Protein AF-A0A5S9MKU6-F1 (afdb_monomer_lite)

Organism: Bacillus safensis (NCBI:txid561879)

Secondary structure (DSSP, 8-state):
---------TTS--PPP-----SSTTSSHHHHHHHHHHHHHHTT---------TT-HHHHHTT--GGG-SS-GGGG-

Foldseek 3Di:
DDDPPPPDDPPNDDDDDDQQDDPDPPPCSLVCLLVVQVVCVVVPDDGDRADPDPVCCNCVVVPHDPVNDPDHPVVPD

Structure (mmCIF, N/CA/C/O backbone):
data_AF-A0A5S9MKU6-F1
#
_entry.id   AF-A0A5S9MKU6-F1
#
loop_
_atom_site.group_PDB
_atom_site.id
_atom_site.type_symbol
_atom_site.label_atom_id
_atom_site.label_alt_id
_atom_site.label_comp_id
_atom_site.label_asym_id
_atom_site.label_entity_id
_atom_site.label_seq_id
_atom_site.pdbx_PDB_ins_code
_atom_site.Cartn_x
_atom_site.Cartn_y
_atom_site.Cartn_z
_atom_site.occupancy
_atom_site.B_iso_or_equiv
_atom_site.auth_seq_id
_atom_site.auth_comp_id
_atom_site.auth_asym_id
_atom_site.auth_atom_id
_atom_site.pdbx_PDB_model_num
ATOM 1 N N . MET A 1 1 ? -37.000 -11.515 8.146 1.00 41.91 1 MET A N 1
ATOM 2 C CA . MET A 1 1 ? -35.875 -11.952 7.298 1.00 41.91 1 MET A CA 1
ATOM 3 C C . MET A 1 1 ? -36.000 -11.183 5.990 1.00 41.91 1 MET A C 1
ATOM 5 O O . MET A 1 1 ? -36.806 -11.572 5.167 1.00 41.91 1 MET A O 1
ATOM 9 N N . ASN A 1 2 ? -35.372 -10.008 5.870 1.00 35.56 2 ASN A N 1
ATOM 10 C CA . ASN A 1 2 ? -35.449 -9.190 4.652 1.00 35.56 2 ASN A CA 1
ATOM 11 C C . ASN A 1 2 ? -34.035 -8.783 4.249 1.00 35.56 2 ASN A C 1
ATOM 13 O O . ASN A 1 2 ? -33.407 -7.935 4.884 1.00 35.56 2 ASN A O 1
ATOM 17 N N . GLU A 1 3 ? -33.553 -9.431 3.197 1.00 47.06 3 GLU A N 1
ATOM 18 C CA . GLU A 1 3 ? -32.301 -9.149 2.516 1.00 47.06 3 GLU A CA 1
ATOM 19 C C . GLU A 1 3 ? -32.419 -7.819 1.761 1.00 47.06 3 GLU A C 1
ATOM 21 O O . GLU A 1 3 ? -32.866 -7.754 0.617 1.00 47.06 3 GLU A O 1
ATOM 26 N N . LYS A 1 4 ? -32.000 -6.717 2.390 1.00 46.12 4 LYS A N 1
ATOM 27 C CA . LYS A 1 4 ? -31.561 -5.546 1.626 1.00 46.12 4 LYS A CA 1
ATOM 28 C C . LYS A 1 4 ? -30.171 -5.858 1.080 1.00 46.12 4 LYS A C 1
ATOM 30 O O . LYS A 1 4 ? -29.166 -5.538 1.709 1.00 46.12 4 LYS A O 1
ATOM 35 N N . LEU A 1 5 ? -30.119 -6.475 -0.099 1.00 48.41 5 LEU A N 1
ATOM 36 C CA . LEU A 1 5 ? -28.942 -6.417 -0.963 1.00 48.41 5 LEU A CA 1
ATOM 37 C C . LEU A 1 5 ? -28.694 -4.944 -1.312 1.00 48.41 5 LEU A C 1
ATOM 39 O O . LEU A 1 5 ? -29.322 -4.373 -2.205 1.00 48.41 5 LEU A O 1
ATOM 43 N N . VAL A 1 6 ? -27.801 -4.303 -0.562 1.00 57.06 6 VAL A N 1
ATOM 44 C CA . VAL A 1 6 ? -27.321 -2.955 -0.862 1.00 57.06 6 VAL A CA 1
ATOM 45 C C . VAL A 1 6 ? -26.437 -3.059 -2.106 1.00 57.06 6 VAL A C 1
ATOM 47 O O . VAL A 1 6 ? -25.264 -3.413 -2.020 1.00 57.06 6 VAL A O 1
ATOM 50 N N . LYS A 1 7 ? -27.002 -2.772 -3.283 1.00 57.66 7 LYS A N 1
ATOM 51 C CA . LYS A 1 7 ? -26.225 -2.522 -4.503 1.00 57.66 7 LYS A CA 1
ATOM 52 C C . LYS A 1 7 ? -25.500 -1.184 -4.341 1.00 57.66 7 LYS A C 1
ATOM 54 O O . LYS A 1 7 ? -26.057 -0.143 -4.671 1.00 57.66 7 LYS A O 1
ATOM 59 N N . LEU A 1 8 ? -24.290 -1.215 -3.789 1.00 52.84 8 LEU A N 1
ATOM 60 C CA . LEU A 1 8 ? -23.387 -0.064 -3.772 1.00 52.84 8 LEU A CA 1
ATOM 61 C C . LEU A 1 8 ? -22.959 0.246 -5.212 1.00 52.84 8 LEU A C 1
ATOM 63 O O . LEU A 1 8 ? -22.407 -0.626 -5.886 1.00 52.84 8 LEU A O 1
ATOM 67 N N . LYS A 1 9 ? -23.221 1.461 -5.700 1.00 57.44 9 LYS A N 1
ATOM 68 C CA . LYS A 1 9 ? -22.693 1.938 -6.983 1.00 57.44 9 LYS A CA 1
ATOM 69 C C . LYS A 1 9 ? -21.256 2.427 -6.796 1.00 57.44 9 LYS A C 1
ATOM 71 O O . LYS A 1 9 ? -20.883 2.920 -5.730 1.00 57.44 9 LYS A O 1
ATOM 76 N N . VAL A 1 10 ? -20.448 2.334 -7.852 1.00 51.94 10 VAL A N 1
ATOM 77 C CA . VAL A 1 10 ? -19.170 3.058 -7.939 1.00 51.94 10 VAL A CA 1
ATOM 78 C C . VAL A 1 10 ? -19.478 4.552 -7.771 1.00 51.94 10 VAL A C 1
ATOM 80 O O . VAL A 1 10 ? -20.191 5.123 -8.591 1.00 51.94 10 VAL A O 1
ATOM 83 N N . GLY A 1 11 ? -19.015 5.145 -6.666 1.00 54.84 11 GLY A N 1
ATOM 84 C CA . GLY A 1 11 ? -19.328 6.522 -6.254 1.00 54.84 11 GLY A CA 1
ATOM 85 C C . GLY A 1 11 ? -20.054 6.645 -4.907 1.00 54.84 11 GLY A C 1
ATOM 86 O O . GLY A 1 11 ? -19.924 7.674 -4.251 1.00 54.84 11 GLY A O 1
ATOM 87 N N . ASP A 1 12 ? -20.732 5.594 -4.434 1.00 63.12 12 ASP A N 1
ATOM 88 C CA . ASP A 1 12 ? -21.497 5.637 -3.172 1.00 63.12 12 ASP A CA 1
ATOM 89 C C . ASP A 1 12 ? -20.607 5.484 -1.921 1.00 63.12 12 ASP A C 1
ATOM 91 O O . ASP A 1 12 ? -21.025 5.785 -0.803 1.00 63.12 12 ASP A O 1
ATOM 95 N N . ILE A 1 13 ? -19.358 5.032 -2.093 1.00 60.34 13 ILE A N 1
ATOM 96 C CA . ILE A 1 13 ? -18.332 4.993 -1.044 1.00 60.34 13 ILE A CA 1
ATOM 97 C C . ILE A 1 13 ? -17.163 5.856 -1.502 1.00 60.34 13 ILE A C 1
ATOM 99 O O . ILE A 1 13 ? -16.235 5.371 -2.146 1.00 60.34 13 ILE A O 1
ATOM 103 N N . VAL A 1 14 ? -17.183 7.136 -1.143 1.00 64.56 14 VAL A N 1
ATOM 104 C CA . VAL A 1 14 ? -15.988 7.976 -1.253 1.00 64.56 14 VAL A CA 1
ATOM 105 C C . VAL A 1 14 ? -15.276 7.936 0.094 1.00 64.56 14 VAL A C 1
ATOM 107 O O . VAL A 1 14 ? -15.623 8.651 1.033 1.00 64.56 14 VAL A O 1
ATOM 110 N N . GLY A 1 15 ? -14.304 7.031 0.219 1.00 80.00 15 GLY A N 1
ATOM 111 C CA . GLY A 1 15 ? -13.343 7.080 1.319 1.00 80.00 15 GLY A CA 1
ATOM 112 C C . GLY A 1 15 ? -12.478 8.341 1.221 1.00 80.00 15 GLY A C 1
ATOM 113 O O . GLY A 1 15 ? -12.296 8.899 0.140 1.00 80.00 15 GLY A O 1
ATOM 114 N N . LYS A 1 16 ? -11.919 8.805 2.344 1.00 91.50 16 LYS A N 1
ATOM 115 C CA . LYS A 1 16 ? -10.951 9.910 2.322 1.00 91.50 16 LYS A CA 1
ATOM 116 C C . LYS A 1 16 ? -9.679 9.459 1.593 1.00 91.50 16 LYS A C 1
ATOM 118 O O . LYS A 1 16 ? -9.020 8.531 2.052 1.00 91.50 16 LYS A O 1
ATOM 123 N N . ILE A 1 17 ? -9.331 10.131 0.496 1.00 94.06 17 ILE A N 1
ATOM 124 C CA . ILE A 1 17 ? -8.110 9.859 -0.275 1.00 94.06 17 ILE A CA 1
ATOM 125 C C . ILE A 1 17 ? -6.942 10.617 0.362 1.00 94.06 17 ILE A C 1
ATOM 127 O O . ILE A 1 17 ? -7.030 1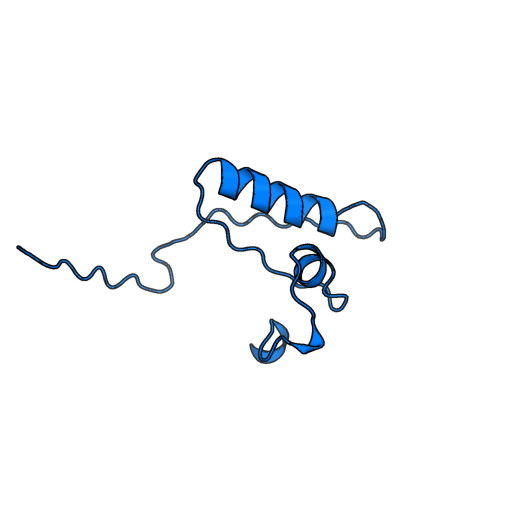1.823 0.595 1.00 94.06 17 ILE A O 1
ATOM 131 N N . ILE A 1 18 ? -5.850 9.908 0.653 1.00 95.50 18 ILE A N 1
ATOM 132 C CA . ILE A 1 18 ? -4.619 10.471 1.219 1.00 95.50 18 ILE A CA 1
ATOM 133 C C . ILE A 1 18 ? -3.461 10.062 0.310 1.00 95.50 18 ILE A C 1
ATOM 135 O O . ILE A 1 18 ? -3.162 8.878 0.191 1.00 95.50 18 ILE A O 1
ATOM 139 N N . ALA A 1 19 ? -2.808 11.040 -0.319 1.00 96.25 19 ALA A N 1
ATOM 140 C CA . ALA A 1 19 ? -1.632 10.814 -1.154 1.00 96.25 19 ALA A CA 1
ATOM 141 C C . ALA A 1 19 ? -0.357 11.176 -0.381 1.00 96.25 19 ALA A C 1
ATOM 143 O O . ALA A 1 19 ? -0.184 12.321 0.038 1.00 96.25 19 ALA A O 1
ATOM 144 N N . ILE A 1 20 ? 0.546 10.209 -0.207 1.00 96.25 20 ILE A N 1
ATOM 145 C CA . ILE A 1 20 ? 1.857 10.431 0.411 1.00 96.25 20 ILE A CA 1
ATOM 146 C C . ILE A 1 20 ? 2.885 10.654 -0.696 1.00 96.25 20 ILE A C 1
ATOM 148 O O . ILE A 1 20 ? 3.336 9.716 -1.349 1.00 96.25 20 ILE A O 1
ATOM 152 N N . THR A 1 21 ? 3.258 11.914 -0.913 1.00 94.50 21 THR A N 1
ATOM 153 C CA . THR A 1 21 ? 4.156 12.315 -2.002 1.00 94.50 21 THR A CA 1
ATOM 154 C C . THR A 1 21 ? 5.329 13.151 -1.503 1.00 94.50 21 THR A C 1
ATOM 156 O O . THR A 1 21 ? 5.222 13.912 -0.544 1.00 94.50 21 THR A O 1
ATOM 159 N N . ASN A 1 22 ? 6.475 12.971 -2.153 1.00 93.06 22 ASN A N 1
ATOM 160 C CA . ASN A 1 22 ? 7.692 13.757 -1.987 1.00 93.06 22 ASN A CA 1
ATOM 161 C C . ASN A 1 22 ? 8.623 13.458 -3.174 1.00 93.06 22 ASN A C 1
ATOM 163 O O . ASN A 1 22 ? 8.843 12.288 -3.506 1.00 93.06 22 ASN A O 1
ATOM 167 N N . GLN A 1 23 ? 9.200 14.496 -3.780 1.00 91.25 23 GLN A N 1
ATOM 168 C CA . GLN A 1 23 ? 10.107 14.358 -4.925 1.00 91.25 23 GLN A CA 1
ATOM 169 C C . GLN A 1 23 ?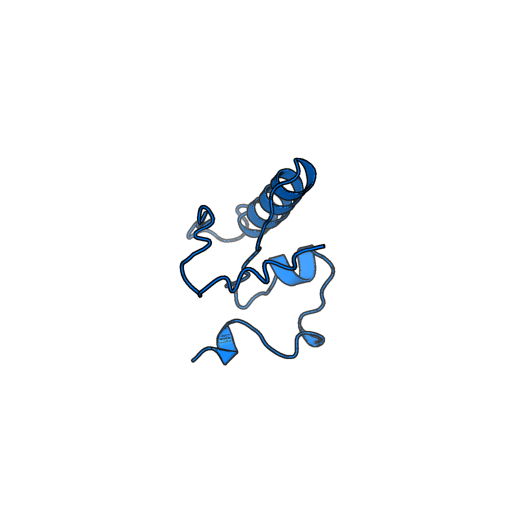 11.416 13.635 -4.568 1.00 91.25 23 GLN A C 1
ATOM 171 O O . GLN A 1 23 ? 12.008 12.971 -5.413 1.00 91.25 23 GLN A O 1
ATOM 176 N N . LYS A 1 24 ? 11.864 13.708 -3.309 1.00 92.88 24 LYS A N 1
ATOM 177 C CA . LYS A 1 24 ? 13.099 13.056 -2.863 1.00 92.88 24 LYS A CA 1
ATOM 178 C C . LYS A 1 24 ? 12.890 11.554 -2.624 1.00 92.88 24 LYS A C 1
ATOM 180 O O . LYS A 1 24 ? 11.920 11.129 -1.987 1.00 92.88 24 LYS A O 1
ATOM 185 N N . GLY A 1 25 ? 13.819 10.734 -3.118 1.00 92.62 25 GLY A N 1
ATOM 186 C CA . GLY A 1 25 ? 13.896 9.298 -2.820 1.00 92.62 25 GLY A CA 1
ATOM 187 C C . GLY A 1 25 ? 14.346 9.019 -1.379 1.00 92.62 25 GLY A C 1
ATOM 188 O O . GLY A 1 25 ? 15.011 9.845 -0.762 1.00 92.62 25 GLY A O 1
ATOM 189 N N . GLY A 1 26 ? 13.965 7.866 -0.819 1.00 93.88 26 GLY A N 1
ATOM 190 C CA . GLY A 1 26 ? 14.454 7.425 0.499 1.00 93.88 26 GLY A CA 1
ATOM 191 C C . GLY A 1 26 ? 13.951 8.225 1.711 1.00 93.88 26 GLY A C 1
ATOM 192 O O . GLY A 1 26 ? 14.507 8.104 2.793 1.00 93.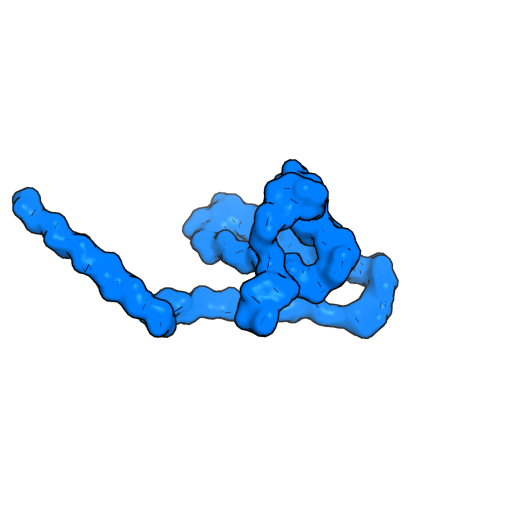88 26 GLY A O 1
ATOM 193 N N . VAL A 1 27 ? 12.898 9.034 1.562 1.00 96.62 27 VAL A N 1
ATOM 194 C CA . VAL A 1 27 ? 12.329 9.867 2.649 1.00 96.62 27 VAL A CA 1
ATOM 195 C C . VAL A 1 27 ? 11.173 9.204 3.409 1.00 96.62 27 VAL A C 1
ATOM 197 O O . VAL A 1 27 ? 10.414 9.879 4.095 1.00 96.62 27 VAL A O 1
ATOM 200 N N . GLY A 1 28 ? 10.990 7.891 3.247 1.00 96.12 28 GLY A N 1
ATOM 201 C CA . GLY A 1 28 ? 9.975 7.133 3.986 1.00 96.12 28 GLY A CA 1
ATOM 202 C C . GLY A 1 28 ? 8.548 7.188 3.427 1.00 96.12 28 GLY A C 1
ATOM 203 O O . GLY A 1 28 ? 7.626 6.817 4.140 1.00 96.12 28 GLY A O 1
ATOM 204 N N . LYS A 1 29 ? 8.321 7.602 2.169 1.00 97.06 29 LYS A N 1
ATOM 205 C CA . LYS A 1 29 ? 6.969 7.642 1.557 1.00 97.06 29 LYS A CA 1
ATOM 206 C C . LYS A 1 29 ? 6.219 6.309 1.673 1.00 97.06 29 LYS A C 1
ATOM 208 O O . LYS A 1 29 ? 5.092 6.268 2.163 1.00 97.06 29 LYS A O 1
ATOM 213 N N . THR A 1 30 ? 6.864 5.224 1.250 1.00 96.88 30 THR A N 1
ATOM 214 C CA . THR A 1 30 ? 6.311 3.867 1.307 1.00 96.88 30 THR A CA 1
ATOM 215 C C . THR A 1 30 ? 6.080 3.427 2.746 1.00 96.88 30 THR A C 1
ATOM 217 O O . THR A 1 30 ? 4.979 3.009 3.086 1.00 96.88 30 THR A O 1
ATOM 220 N N . THR A 1 31 ? 7.088 3.595 3.609 1.00 97.06 31 THR A N 1
ATOM 221 C CA . THR A 1 31 ? 7.009 3.246 5.032 1.00 97.06 31 THR A CA 1
ATOM 222 C C . THR A 1 31 ? 5.836 3.947 5.710 1.00 97.06 31 THR A C 1
ATOM 224 O O . THR A 1 31 ? 5.055 3.300 6.403 1.00 97.06 31 THR A O 1
ATOM 227 N N . THR A 1 32 ? 5.666 5.245 5.461 1.00 97.88 32 THR A N 1
ATOM 228 C CA . THR A 1 32 ? 4.545 6.033 5.977 1.00 97.88 32 THR A CA 1
ATOM 229 C C . THR A 1 32 ? 3.215 5.544 5.418 1.00 97.88 32 THR A C 1
ATOM 231 O O . THR A 1 32 ? 2.276 5.387 6.187 1.00 97.88 32 THR A O 1
ATOM 234 N N . SER A 1 33 ? 3.120 5.261 4.117 1.00 97.75 33 SER A N 1
ATOM 235 C CA . SER A 1 33 ? 1.871 4.803 3.487 1.00 97.75 33 SER A CA 1
ATOM 236 C C . SER A 1 33 ? 1.400 3.459 4.049 1.00 97.75 33 SER A C 1
ATOM 238 O O . SER A 1 33 ? 0.242 3.333 4.449 1.00 97.75 33 SER A O 1
ATOM 240 N N . VAL A 1 34 ? 2.310 2.484 4.149 1.00 97.56 34 VAL A N 1
ATOM 241 C CA . VAL A 1 34 ? 2.027 1.148 4.696 1.00 97.56 34 VAL A CA 1
ATOM 242 C C . VAL A 1 34 ? 1.620 1.241 6.166 1.00 97.56 34 VAL A C 1
ATOM 244 O O . VAL A 1 34 ? 0.556 0.752 6.539 1.00 97.56 34 VAL A O 1
ATOM 247 N N . ASN A 1 35 ? 2.417 1.916 7.001 1.00 98.00 35 ASN A N 1
ATOM 248 C CA . ASN A 1 35 ? 2.144 1.987 8.439 1.00 98.00 35 ASN A CA 1
ATOM 249 C C . ASN A 1 35 ? 0.910 2.837 8.761 1.00 98.00 35 ASN A C 1
ATOM 251 O O . ASN A 1 35 ? 0.136 2.469 9.639 1.00 98.00 35 ASN A O 1
ATOM 255 N N . LEU A 1 36 ? 0.671 3.937 8.041 1.00 97.94 36 LEU A N 1
ATOM 256 C CA . LEU A 1 36 ? -0.560 4.715 8.191 1.00 97.94 36 LEU A CA 1
ATOM 257 C C . LEU A 1 36 ? -1.783 3.856 7.855 1.00 97.94 36 LEU A C 1
ATOM 259 O O . LEU A 1 36 ? -2.751 3.854 8.614 1.00 97.94 36 LEU A O 1
ATOM 263 N N . GLY A 1 37 ? -1.727 3.105 6.752 1.00 96.94 37 GLY A N 1
ATOM 264 C CA . GLY A 1 37 ? -2.792 2.186 6.366 1.00 96.94 37 GLY A CA 1
ATOM 265 C C . GLY A 1 37 ? -3.031 1.099 7.415 1.00 96.94 37 GLY A C 1
ATOM 266 O O . GLY A 1 37 ? -4.173 0.885 7.819 1.00 96.94 37 GLY A O 1
ATOM 267 N N . ALA A 1 38 ? -1.961 0.483 7.921 1.00 97.44 38 ALA A N 1
ATOM 268 C CA . ALA A 1 38 ? -2.027 -0.525 8.976 1.00 97.44 38 ALA A CA 1
ATOM 269 C C . ALA A 1 38 ? -2.627 0.030 10.278 1.00 97.44 38 ALA A C 1
ATOM 271 O O . ALA A 1 38 ? -3.543 -0.571 10.832 1.00 97.44 38 ALA A O 1
ATOM 272 N N . CYS A 1 39 ? -2.190 1.207 10.737 1.00 98.19 39 CYS A N 1
ATOM 273 C CA . CYS A 1 39 ? -2.735 1.860 11.930 1.00 98.19 39 CYS A CA 1
ATOM 274 C C . CYS A 1 39 ? -4.219 2.223 11.768 1.00 98.19 39 CYS A C 1
ATOM 276 O O . CYS A 1 39 ? -5.004 2.036 12.696 1.00 98.19 39 CYS A O 1
ATOM 278 N N . LEU A 1 40 ? -4.627 2.718 10.593 1.00 97.56 40 LEU A N 1
ATOM 279 C CA . LEU A 1 40 ? -6.033 3.011 10.294 1.00 97.56 40 LEU A CA 1
ATOM 280 C C . LEU A 1 40 ? -6.886 1.734 10.286 1.00 97.56 40 LEU A C 1
ATOM 282 O O . LEU A 1 40 ? -7.989 1.731 10.837 1.00 97.56 40 LEU A O 1
ATOM 286 N N . ALA A 1 41 ? -6.374 0.652 9.699 1.00 97.06 41 ALA A N 1
ATOM 287 C CA . ALA A 1 41 ? -7.031 -0.650 9.711 1.00 97.06 41 ALA A CA 1
ATOM 288 C C . ALA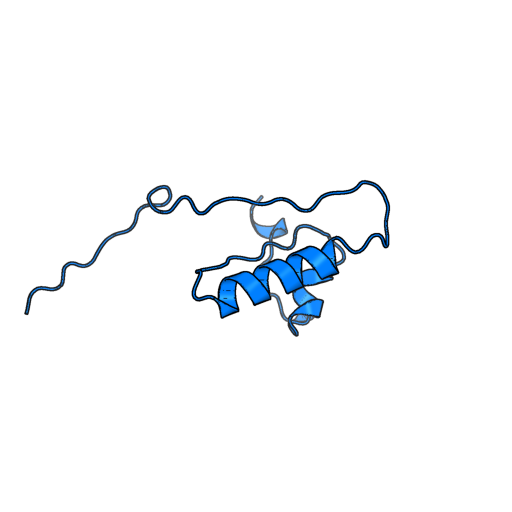 A 1 41 ? -7.147 -1.209 11.139 1.00 97.06 41 ALA A C 1
ATOM 290 O O . ALA A 1 41 ? -8.219 -1.670 11.529 1.00 97.06 41 ALA A O 1
ATOM 291 N N . TYR A 1 42 ? -6.089 -1.080 11.945 1.00 98.06 42 TYR A N 1
ATOM 292 C CA . TYR A 1 42 ? -6.047 -1.510 13.344 1.00 98.06 42 TYR A CA 1
ATOM 293 C C . TYR A 1 42 ? -7.133 -0.844 14.204 1.00 98.06 42 TYR A C 1
ATOM 295 O O . TYR A 1 42 ? -7.750 -1.503 15.035 1.00 98.06 42 TYR A O 1
ATOM 303 N N . ILE A 1 43 ? -7.446 0.435 13.963 1.00 98.00 43 ILE A N 1
ATOM 304 C CA . ILE A 1 43 ? -8.538 1.149 14.657 1.00 98.00 43 ILE A CA 1
ATOM 305 C C . ILE A 1 43 ? -9.923 0.948 14.005 1.00 98.00 43 ILE A C 1
ATOM 307 O O . ILE A 1 43 ? -10.850 1.729 14.239 1.00 98.00 43 ILE A O 1
ATOM 311 N N . GLY A 1 44 ? -10.079 -0.071 13.155 1.00 96.94 44 GLY A N 1
ATOM 312 C CA . GLY A 1 44 ? -11.362 -0.483 12.582 1.00 96.94 44 GLY A CA 1
ATOM 313 C C . GLY A 1 44 ? -11.812 0.300 11.346 1.00 96.94 44 GLY A C 1
ATOM 314 O O . GLY A 1 44 ? -12.997 0.275 11.007 1.00 96.94 44 GLY A O 1
ATOM 315 N N . LYS A 1 45 ? -10.919 1.023 10.656 1.00 95.75 45 LYS A N 1
ATOM 316 C CA . LYS A 1 45 ? -11.257 1.647 9.364 1.00 95.75 45 LYS A CA 1
ATOM 317 C C . LYS A 1 45 ? -11.077 0.652 8.221 1.00 95.75 45 LYS A C 1
ATOM 319 O O . LYS A 1 45 ? -10.138 -0.133 8.204 1.00 95.75 45 LYS A O 1
ATOM 324 N N . ARG A 1 46 ? -11.948 0.737 7.211 1.00 94.69 46 ARG A N 1
ATOM 325 C CA . ARG A 1 46 ? -11.706 0.083 5.917 1.00 94.69 46 ARG A CA 1
ATOM 326 C C . ARG A 1 46 ? -10.684 0.907 5.144 1.00 94.69 46 ARG A C 1
ATOM 328 O O . ARG A 1 46 ? -10.928 2.086 4.893 1.00 94.69 46 ARG A O 1
ATOM 335 N N . VAL A 1 47 ? -9.563 0.290 4.794 1.00 95.25 47 VAL A N 1
ATOM 336 C CA . VAL A 1 47 ? -8.425 0.947 4.147 1.00 95.25 47 VAL A CA 1
ATOM 337 C C . VAL A 1 47 ? -8.126 0.243 2.832 1.00 95.25 47 VAL A C 1
ATOM 339 O O . VAL A 1 47 ? -8.072 -0.982 2.785 1.00 95.25 47 VAL A O 1
ATOM 342 N N . LEU A 1 48 ? -7.915 1.032 1.782 1.00 94.88 48 LEU A N 1
ATOM 343 C CA . LEU A 1 48 ? -7.334 0.587 0.522 1.00 94.88 48 LEU A CA 1
ATOM 344 C C . LEU A 1 48 ? -5.965 1.254 0.390 1.00 94.88 48 LEU A C 1
ATOM 346 O O . LEU A 1 48 ? -5.882 2.482 0.375 1.00 94.88 48 LEU A O 1
ATOM 350 N N . LEU A 1 49 ? -4.908 0.448 0.315 1.00 95.38 49 LEU A N 1
ATOM 351 C CA . LEU A 1 49 ? -3.569 0.916 -0.026 1.00 95.38 49 LEU A CA 1
ATOM 352 C C . LEU A 1 49 ? -3.391 0.783 -1.540 1.00 95.38 49 LEU A C 1
ATOM 354 O O . LEU A 1 49 ? -3.637 -0.285 -2.092 1.00 95.38 49 LEU A O 1
ATOM 358 N N . VAL A 1 50 ? -2.982 1.865 -2.200 1.00 94.81 50 VAL A N 1
ATOM 359 C CA . VAL A 1 50 ? -2.722 1.879 -3.645 1.00 94.81 50 VAL A CA 1
ATOM 360 C C . VAL A 1 50 ? -1.233 2.126 -3.858 1.00 94.81 50 VAL A C 1
ATOM 362 O O . VAL A 1 50 ? -0.730 3.182 -3.473 1.00 94.81 50 VAL A O 1
ATOM 365 N N . ASP A 1 51 ? -0.536 1.157 -4.451 1.00 94.69 51 ASP A N 1
ATOM 366 C CA . ASP A 1 51 ? 0.867 1.296 -4.846 1.00 94.69 51 ASP A CA 1
ATOM 367 C C . ASP A 1 51 ? 0.947 1.768 -6.304 1.00 94.69 51 ASP A C 1
ATOM 369 O O . ASP A 1 51 ? 0.519 1.068 -7.220 1.00 94.69 51 ASP A O 1
ATOM 373 N N . ILE A 1 52 ? 1.450 2.987 -6.500 1.00 92.88 52 ILE A N 1
ATOM 374 C CA . ILE A 1 52 ? 1.640 3.614 -7.819 1.00 92.88 52 ILE A CA 1
ATOM 375 C C . ILE A 1 52 ? 3.121 3.839 -8.143 1.00 92.88 52 ILE A C 1
ATOM 377 O O . ILE A 1 52 ? 3.447 4.527 -9.110 1.00 92.88 52 ILE A O 1
ATOM 381 N N . ASP A 1 53 ? 4.027 3.317 -7.315 1.00 90.75 53 ASP A N 1
ATOM 382 C CA . ASP A 1 53 ? 5.455 3.352 -7.593 1.00 90.75 53 ASP A CA 1
ATOM 383 C C . ASP A 1 53 ? 5.817 2.102 -8.420 1.00 90.75 53 ASP A C 1
ATOM 385 O O . ASP A 1 53 ? 5.559 0.989 -7.956 1.00 90.75 53 ASP A O 1
ATOM 389 N N . PRO A 1 54 ? 6.443 2.230 -9.610 1.00 89.00 54 PRO A N 1
ATOM 390 C CA . PRO A 1 54 ? 6.931 1.076 -10.375 1.00 89.00 54 PRO A CA 1
ATOM 391 C C . PRO A 1 54 ? 7.817 0.131 -9.545 1.00 89.00 54 PRO A C 1
ATOM 393 O O . PRO A 1 54 ? 7.927 -1.066 -9.821 1.00 89.00 54 PRO A O 1
ATOM 396 N N . GLN A 1 55 ? 8.461 0.655 -8.497 1.00 91.62 55 GLN A N 1
ATOM 397 C CA . GLN A 1 55 ? 9.264 -0.127 -7.569 1.00 91.62 55 GLN A CA 1
ATOM 398 C C . GLN A 1 55 ? 8.445 -0.972 -6.593 1.00 91.62 55 GLN A C 1
ATOM 400 O O . GLN A 1 55 ? 9.063 -1.737 -5.864 1.00 91.62 55 GLN A O 1
ATOM 405 N N . GLY A 1 56 ? 7.111 -0.909 -6.575 1.00 93.06 56 GLY A N 1
ATOM 406 C CA . GLY A 1 56 ? 6.210 -1.805 -5.834 1.00 93.06 56 GLY A CA 1
ATOM 407 C C . GLY A 1 56 ? 6.622 -2.079 -4.380 1.00 93.06 56 GLY A C 1
ATOM 408 O O . GLY A 1 56 ? 6.497 -3.204 -3.883 1.00 93.06 56 GLY A O 1
ATOM 409 N N . ASN A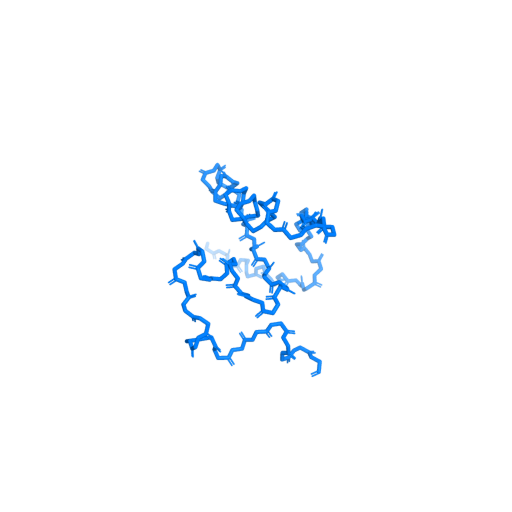 1 57 ? 7.222 -1.082 -3.725 1.00 95.69 57 ASN A N 1
ATOM 410 C CA . ASN A 1 57 ? 7.779 -1.232 -2.382 1.00 95.69 57 ASN A CA 1
ATOM 411 C C . ASN A 1 57 ? 6.664 -1.311 -1.329 1.00 95.69 57 ASN A C 1
ATOM 413 O O . ASN A 1 57 ? 6.893 -1.828 -0.239 1.00 95.69 57 ASN A O 1
ATOM 417 N N . ALA A 1 58 ? 5.470 -0.774 -1.610 1.00 96.25 58 ALA A N 1
ATOM 418 C CA . ALA A 1 58 ? 4.345 -0.888 -0.688 1.00 96.25 58 ALA A CA 1
ATOM 419 C C . ALA A 1 58 ? 3.736 -2.291 -0.775 1.00 96.25 58 ALA A C 1
ATOM 421 O O . ALA A 1 58 ? 3.471 -2.887 0.264 1.00 96.25 58 ALA A O 1
ATOM 422 N N . THR A 1 59 ? 3.596 -2.831 -1.991 1.00 95.81 59 THR A N 1
ATOM 423 C CA . THR A 1 59 ? 3.136 -4.206 -2.253 1.00 95.81 59 THR A CA 1
ATOM 424 C C . THR A 1 59 ? 4.028 -5.245 -1.566 1.00 95.81 59 THR A C 1
ATOM 426 O O . THR A 1 59 ? 3.550 -6.036 -0.755 1.00 95.81 59 THR A O 1
ATOM 429 N N . SER A 1 60 ? 5.342 -5.183 -1.790 1.00 95.19 60 SER A N 1
ATOM 430 C CA . SER A 1 60 ? 6.302 -6.061 -1.093 1.00 95.19 60 SER A CA 1
ATOM 431 C C . SER A 1 60 ? 6.377 -5.778 0.409 1.00 95.19 60 SER A C 1
ATOM 433 O O . SER A 1 60 ? 6.472 -6.702 1.213 1.00 95.19 60 SER A O 1
ATOM 435 N N . GLY A 1 61 ? 6.236 -4.514 0.821 1.00 93.00 61 GLY A N 1
ATOM 436 C CA . GLY A 1 61 ? 6.200 -4.112 2.228 1.00 93.00 61 GLY A CA 1
ATOM 437 C C . GLY A 1 61 ? 5.029 -4.688 3.035 1.00 93.00 61 GLY A C 1
ATOM 438 O O . GLY A 1 61 ? 5.101 -4.689 4.263 1.00 93.00 61 GLY A O 1
ATOM 439 N N . ILE A 1 62 ? 3.978 -5.192 2.376 1.00 94.81 62 ILE A N 1
ATOM 440 C CA . ILE A 1 62 ? 2.869 -5.927 3.010 1.00 94.81 62 ILE A CA 1
ATOM 441 C C . ILE A 1 62 ? 2.950 -7.449 2.803 1.00 94.81 62 ILE A C 1
ATOM 443 O O . ILE A 1 62 ? 2.007 -8.159 3.146 1.00 94.81 62 ILE A O 1
ATOM 447 N N . GLY A 1 63 ? 4.065 -7.958 2.271 1.00 94.88 63 GLY A N 1
ATOM 448 C CA . GLY A 1 63 ? 4.307 -9.389 2.079 1.00 94.88 63 GLY A CA 1
ATOM 449 C C . GLY A 1 63 ? 3.753 -9.969 0.777 1.00 94.88 63 GLY A C 1
ATOM 450 O O . GLY A 1 63 ? 3.601 -11.183 0.690 1.00 94.88 63 GLY A O 1
ATOM 451 N N . ILE A 1 64 ? 3.433 -9.131 -0.215 1.00 94.81 64 ILE A N 1
ATOM 452 C CA . ILE A 1 64 ? 3.023 -9.582 -1.551 1.00 94.81 64 ILE A CA 1
ATOM 453 C C . ILE A 1 64 ? 4.197 -9.398 -2.509 1.00 94.81 64 ILE A C 1
ATOM 455 O O . ILE A 1 64 ? 4.647 -8.275 -2.747 1.00 94.81 64 ILE A O 1
ATOM 459 N N . GLU A 1 65 ? 4.677 -10.489 -3.095 1.00 92.62 65 GLU A N 1
ATOM 460 C CA . GLU A 1 65 ? 5.709 -10.414 -4.122 1.00 92.62 65 GLU A CA 1
ATOM 461 C C . GLU A 1 65 ? 5.122 -9.889 -5.430 1.00 92.62 65 GLU A C 1
ATOM 463 O O . GLU A 1 65 ? 4.064 -10.316 -5.885 1.00 92.62 65 GLU A O 1
ATOM 468 N N . LYS A 1 66 ? 5.829 -8.958 -6.078 1.00 87.69 66 LYS A N 1
ATOM 469 C CA . LYS A 1 66 ? 5.355 -8.348 -7.333 1.00 87.69 66 LYS A CA 1
ATOM 470 C C . LYS A 1 66 ? 5.130 -9.374 -8.439 1.00 87.69 66 LYS A C 1
ATOM 472 O O . LYS A 1 66 ? 4.252 -9.181 -9.268 1.00 87.69 66 LYS A O 1
ATOM 477 N N . ALA A 1 67 ? 5.955 -10.420 -8.465 1.00 88.62 67 ALA A N 1
ATOM 478 C CA . ALA A 1 67 ?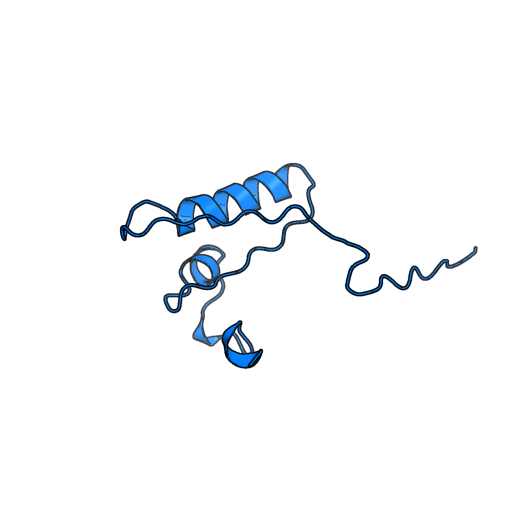 5.875 -11.484 -9.459 1.00 88.62 67 ALA A CA 1
ATOM 479 C C . ALA A 1 67 ? 4.573 -12.296 -9.350 1.00 88.62 67 ALA A C 1
ATOM 481 O O . ALA A 1 67 ? 4.151 -12.887 -10.339 1.00 88.62 67 ALA A O 1
ATOM 482 N N . ASP A 1 68 ? 3.925 -12.273 -8.183 1.00 92.62 68 ASP A N 1
ATOM 483 C CA . ASP A 1 68 ? 2.676 -12.990 -7.920 1.00 92.62 68 ASP A CA 1
ATOM 484 C C . ASP A 1 68 ? 1.433 -12.136 -8.244 1.00 92.62 68 ASP A C 1
ATOM 486 O O . ASP A 1 68 ? 0.298 -12.602 -8.133 1.00 92.62 68 ASP A O 1
ATOM 490 N N . VAL A 1 69 ? 1.620 -10.871 -8.640 1.00 91.25 69 VAL A N 1
ATOM 491 C CA . VAL A 1 69 ? 0.531 -9.941 -8.957 1.00 91.25 69 VAL A CA 1
ATOM 492 C C . VAL A 1 69 ? 0.123 -10.095 -10.424 1.00 91.25 69 VAL A C 1
ATOM 494 O O . VAL A 1 69 ? 0.809 -9.618 -11.321 1.00 91.25 69 VAL A O 1
ATOM 497 N N . GLU A 1 70 ? -1.032 -10.723 -10.665 1.00 93.25 70 GLU A N 1
ATOM 498 C CA . GLU A 1 70 ? -1.585 -10.926 -12.018 1.00 93.25 70 GLU A CA 1
ATOM 499 C C . GLU A 1 70 ? -2.032 -9.617 -12.690 1.00 93.25 70 GLU A C 1
ATOM 501 O O . GLU A 1 70 ? -1.911 -9.467 -13.903 1.00 93.25 70 GLU A O 1
ATOM 506 N N . LYS A 1 71 ? -2.572 -8.675 -11.905 1.00 92.94 71 LYS A N 1
ATOM 507 C CA . LYS A 1 71 ? -3.040 -7.367 -12.378 1.00 92.94 71 LYS A CA 1
ATOM 508 C C . LYS A 1 71 ? -2.638 -6.268 -11.417 1.00 92.94 71 LYS A C 1
ATOM 510 O O . LYS A 1 71 ? -2.775 -6.403 -10.202 1.00 92.94 71 LYS A O 1
ATOM 515 N N . CYS A 1 72 ? -2.210 -5.151 -11.967 1.00 92.38 72 CYS A N 1
ATOM 516 C CA . CYS A 1 72 ? -1.729 -3.991 -11.248 1.00 92.38 72 CYS A CA 1
ATOM 517 C C . CYS A 1 72 ? -2.307 -2.699 -11.842 1.00 92.38 72 CYS A C 1
ATOM 519 O O . CYS A 1 72 ? -3.142 -2.704 -12.744 1.00 92.38 72 CYS A O 1
ATOM 521 N N . VAL A 1 73 ? -1.857 -1.558 -11.318 1.00 91.50 73 VAL A N 1
ATOM 522 C CA . VAL A 1 73 ? -2.303 -0.233 -11.774 1.00 91.50 73 VAL A CA 1
ATOM 523 C C . VAL A 1 73 ? -1.982 0.047 -13.246 1.00 91.50 73 VAL A C 1
ATOM 525 O O . VAL A 1 73 ? -2.636 0.894 -13.849 1.00 91.50 73 VAL A O 1
ATOM 528 N N . TYR A 1 74 ? -1.009 -0.659 -13.831 1.00 90.12 74 TYR A N 1
ATOM 529 C CA . TYR A 1 74 ? -0.653 -0.519 -15.244 1.00 90.12 74 TYR A CA 1
ATOM 530 C C . TYR A 1 74 ? -1.688 -1.138 -16.191 1.00 90.12 74 TYR A C 1
ATOM 532 O O . TYR A 1 74 ? -1.774 -0.698 -17.329 1.00 90.12 74 TYR A O 1
ATOM 540 N N . ASP A 1 75 ? -2.511 -2.082 -15.725 1.00 92.12 75 ASP A N 1
ATOM 541 C CA . ASP A 1 75 ? -3.511 -2.786 -16.547 1.00 92.12 75 ASP A CA 1
ATOM 542 C C . ASP A 1 75 ? -4.839 -2.021 -16.696 1.00 92.12 75 ASP A C 1
ATOM 544 O O . ASP A 1 75 ? -5.809 -2.534 -17.252 1.00 92.12 75 ASP A O 1
ATOM 548 N N . ILE A 1 76 ? -4.924 -0.811 -16.136 1.00 85.81 76 ILE A N 1
ATOM 549 C CA . ILE A 1 76 ? -6.141 0.016 -16.137 1.00 85.81 76 ILE A CA 1
ATOM 550 C C . ILE A 1 76 ? -6.248 0.872 -17.416 1.00 85.81 76 ILE A C 1
ATOM 552 O O . ILE A 1 76 ? -7.329 1.392 -17.703 1.00 85.81 76 ILE A O 1
ATOM 556 N N . PHE A 1 77 ? -5.161 1.006 -18.185 1.00 66.62 77 PHE A N 1
ATOM 557 C CA . PHE A 1 77 ? -5.077 1.851 -19.382 1.00 66.62 77 PHE A CA 1
ATOM 558 C C . PHE A 1 77 ? -4.872 1.048 -20.665 1.00 66.62 77 PHE A C 1
ATOM 560 O O . PHE A 1 77 ? -4.147 0.031 -20.622 1.00 66.62 77 PHE A O 1
#

Radius of gyration: 15.67 Å; chains: 1; bounding box: 50×27×34 Å

InterPro domains:
  IPR025669 AAA domain [PF13614] (16-76)
  IPR027417 P-loop containing nucleoside triphosphate hydrolase [G3DSA:3.40.50.300] (7-77)
  IPR027417 P-loop containing nucleoside triphosphate hydrolase [SSF52540] (15-74)
  IPR050678 DNA Partitioning ATPase [PTHR13696] (15-76)

pLDDT: mean 86.29, std 16.72, range [35.56, 98.19]

Sequence (77 aa):
MNEKLVKLKVGDIVGKIIAITNQKGGVGKTTTSVNLGACLAYIGKRVLLVDIDPQGNATSGIGIEKADVEKCVYDIF